Protein AF-B8MLM2-F1 (afdb_monomer_lite)

Radius of gyration: 21.97 Å; chains: 1; bounding box: 58×54×51 Å

Foldseek 3Di:
DDDDDDPCPDPVSVVVVVVVVVLVVLLVVLCVVLVVVVVVLVVVLVPCVDDDPVVNVVVVVVSVVSVVVSVLVSVCSSVCVCVVQCVLLVVQFPDWDQDPVGIDTHGPDPVSVVVNVVSVVVVVVVVPVD

Structure (mmCIF, N/CA/C/O backbone):
data_AF-B8MLM2-F1
#
_entry.id   AF-B8MLM2-F1
#
loop_
_atom_site.group_PDB
_atom_site.id
_atom_site.type_symbol
_atom_site.label_atom_id
_atom_site.label_alt_id
_atom_site.label_comp_id
_atom_site.label_asym_id
_atom_site.label_entity_id
_atom_site.label_seq_id
_atom_site.pdbx_PDB_ins_code
_atom_site.Cartn_x
_atom_site.Cartn_y
_atom_site.Cartn_z
_atom_site.occupancy
_atom_site.B_iso_or_equiv
_atom_site.auth_seq_id
_atom_site.auth_comp_id
_atom_site.auth_asym_id
_atom_site.auth_atom_id
_atom_site.pdbx_PDB_model_num
ATOM 1 N N . MET A 1 1 ? -35.296 38.082 21.922 1.00 34.06 1 MET A N 1
ATOM 2 C CA . MET A 1 1 ? -35.768 37.046 20.980 1.00 34.06 1 MET A CA 1
ATOM 3 C C . MET A 1 1 ? -34.654 36.032 20.750 1.00 34.06 1 MET A C 1
ATOM 5 O O . MET A 1 1 ? -33.506 36.438 20.674 1.00 34.06 1 MET A O 1
ATOM 9 N N . ALA A 1 2 ? -35.035 34.752 20.682 1.00 41.78 2 ALA A N 1
ATOM 10 C CA . ALA A 1 2 ? -34.289 33.574 20.215 1.00 41.78 2 ALA A CA 1
ATOM 11 C C . ALA A 1 2 ? -32.958 33.195 20.910 1.00 41.78 2 ALA A C 1
ATOM 13 O O . ALA A 1 2 ? -31.864 33.589 20.518 1.00 41.78 2 A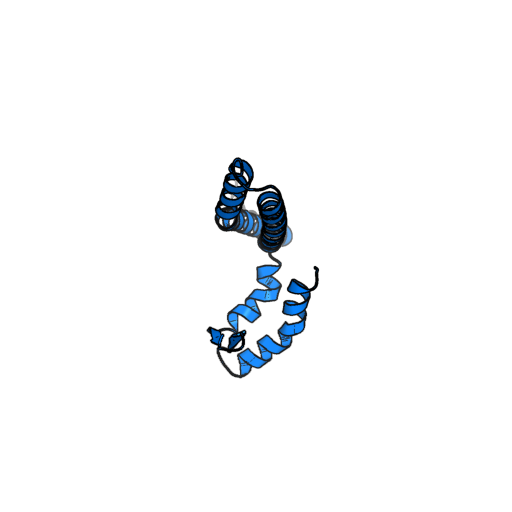LA A O 1
ATOM 14 N N . ARG A 1 3 ? -33.083 32.296 21.894 1.00 43.41 3 ARG A N 1
ATOM 15 C CA . ARG A 1 3 ? -32.031 31.415 22.422 1.00 43.41 3 ARG A CA 1
ATOM 16 C C . ARG A 1 3 ? -31.630 30.420 21.321 1.00 43.41 3 ARG A C 1
ATOM 18 O O . ARG A 1 3 ? -32.451 29.602 20.917 1.00 43.41 3 ARG A O 1
ATOM 25 N N . LYS A 1 4 ? -30.389 30.494 20.831 1.00 45.66 4 LYS A N 1
ATOM 26 C CA . LYS A 1 4 ? -29.806 29.520 19.893 1.00 45.66 4 LYS A CA 1
ATOM 27 C C . LYS A 1 4 ? -29.559 28.216 20.666 1.00 45.66 4 LYS A C 1
ATOM 29 O O . LYS A 1 4 ? -28.737 28.195 21.578 1.00 45.66 4 LYS A O 1
ATOM 34 N N . GLY A 1 5 ? -30.356 27.183 20.395 1.00 45.66 5 GLY A N 1
ATOM 35 C CA . GLY A 1 5 ? -30.231 25.875 21.044 1.00 45.66 5 GLY A CA 1
ATOM 36 C C . GLY A 1 5 ? -28.925 25.164 20.657 1.00 45.66 5 GLY A C 1
ATOM 37 O O . GLY A 1 5 ? -28.400 25.430 19.573 1.00 45.66 5 GLY A O 1
ATOM 38 N N . PRO A 1 6 ? -28.385 24.284 21.519 1.00 53.03 6 PRO A N 1
ATOM 39 C CA . PRO A 1 6 ? -27.238 23.455 21.173 1.00 53.03 6 PRO A CA 1
ATOM 40 C C . PRO A 1 6 ? -27.684 22.468 20.091 1.00 53.03 6 PRO A C 1
ATOM 42 O O . PRO A 1 6 ? -28.611 21.692 20.308 1.00 53.03 6 PRO A O 1
ATOM 45 N N . GLY A 1 7 ? -27.075 22.551 18.909 1.00 57.28 7 GLY A N 1
ATOM 46 C CA . GLY A 1 7 ? -27.315 21.615 17.817 1.00 57.28 7 GLY A CA 1
ATOM 47 C C . GLY A 1 7 ? -26.914 20.213 18.255 1.00 57.28 7 GLY A C 1
ATOM 48 O O . GLY A 1 7 ? -25.734 19.884 18.300 1.00 57.28 7 GLY A O 1
ATOM 49 N N . THR A 1 8 ? -27.901 19.415 18.641 1.00 59.72 8 THR A N 1
ATOM 50 C CA . THR A 1 8 ? -27.775 17.979 18.859 1.00 59.72 8 THR A CA 1
ATOM 51 C C . THR A 1 8 ? -27.711 17.302 17.499 1.00 59.72 8 THR A C 1
ATOM 53 O O . THR A 1 8 ? -28.729 16.825 16.996 1.00 59.72 8 THR A O 1
ATOM 56 N N . ASP A 1 9 ? -26.524 17.276 16.895 1.00 67.12 9 ASP A N 1
ATOM 57 C CA . ASP A 1 9 ? -26.237 16.278 15.871 1.00 67.12 9 ASP A CA 1
ATOM 58 C C . ASP A 1 9 ? -26.456 14.910 16.535 1.00 67.12 9 ASP A C 1
ATOM 60 O O . ASP A 1 9 ? -25.842 14.592 17.557 1.00 67.12 9 ASP A O 1
ATOM 64 N N . GLY A 1 10 ? -27.413 14.128 16.028 1.00 82.00 10 GLY A N 1
ATOM 65 C CA . GLY A 1 10 ? -27.757 12.837 16.626 1.00 82.00 10 GLY A CA 1
ATOM 66 C C . GLY A 1 10 ? -26.536 11.903 16.701 1.00 82.00 10 GLY A C 1
ATOM 67 O O . GLY A 1 10 ? -25.576 12.095 15.948 1.00 82.00 10 GLY A O 1
ATOM 68 N N . PRO A 1 11 ? -26.556 10.853 17.548 1.00 87.12 11 PRO A N 1
ATOM 69 C CA . PRO A 1 11 ? -25.414 9.945 17.725 1.00 87.12 11 PRO A CA 1
ATOM 70 C C . PRO A 1 11 ? -24.845 9.400 16.405 1.00 87.12 11 PRO A C 1
ATOM 72 O O . PRO A 1 11 ? -23.634 9.300 16.238 1.00 87.12 11 PRO A O 1
ATOM 75 N N . LEU A 1 12 ? -25.717 9.131 15.427 1.00 88.94 12 LEU A N 1
ATOM 76 C CA . LEU A 1 12 ? -25.334 8.688 14.085 1.00 88.94 12 LEU A CA 1
ATOM 77 C C . LEU A 1 12 ? -24.599 9.769 13.280 1.00 88.94 12 LEU A C 1
ATOM 79 O O . LEU A 1 12 ? -23.601 9.477 12.631 1.00 88.94 12 LEU A O 1
ATOM 83 N N . GLN A 1 13 ? -25.067 11.017 13.324 1.00 90.19 13 GLN A N 1
ATOM 84 C CA . GLN A 1 13 ? -24.449 12.126 12.595 1.00 90.19 13 GLN A CA 1
ATOM 85 C C . GLN A 1 13 ? -23.075 12.472 13.179 1.00 90.19 13 GLN A C 1
ATOM 87 O O . GLN A 1 13 ? -22.126 12.698 12.430 1.00 90.19 13 GLN A O 1
ATOM 92 N N . THR A 1 14 ? -22.949 12.420 14.508 1.00 91.19 14 THR A N 1
ATOM 93 C CA . THR A 1 14 ? -21.662 12.574 15.200 1.00 91.19 14 THR A CA 1
ATOM 94 C C . THR A 1 14 ? -20.688 11.460 14.805 1.00 91.19 14 THR A C 1
ATOM 96 O O . THR A 1 14 ? -19.560 11.752 14.410 1.00 91.19 14 THR A O 1
ATOM 99 N N . ALA A 1 15 ? -21.130 10.197 14.812 1.00 89.19 15 ALA A N 1
ATOM 100 C CA . ALA A 1 15 ? -20.297 9.061 14.408 1.00 89.19 15 ALA A CA 1
ATOM 101 C C . ALA A 1 15 ? -19.850 9.144 12.933 1.00 89.19 15 ALA A C 1
ATOM 103 O O . ALA A 1 15 ? -18.708 8.819 12.603 1.00 89.19 15 ALA A O 1
ATOM 104 N N . LEU A 1 16 ? -20.721 9.618 12.035 1.00 90.31 16 LEU A N 1
ATOM 105 C CA . LEU A 1 16 ? -20.376 9.842 10.627 1.00 90.31 16 LEU A CA 1
ATOM 106 C C . LEU A 1 16 ? -19.314 10.938 10.459 1.00 90.31 16 LEU A C 1
ATOM 108 O O . LEU A 1 16 ? -18.355 10.753 9.701 1.00 90.31 16 LEU A O 1
ATOM 112 N N . LEU A 1 17 ? -19.457 12.058 11.173 1.00 93.69 17 LEU A N 1
ATOM 113 C CA . LEU A 1 17 ? -18.478 13.150 11.167 1.00 93.69 17 LEU A CA 1
ATOM 114 C C . LEU A 1 17 ? -17.121 12.687 11.712 1.00 93.69 17 LEU A C 1
ATOM 116 O O . LEU A 1 17 ? -16.085 12.957 11.100 1.00 93.69 17 LEU A O 1
ATOM 120 N N . GLU A 1 18 ? -17.119 11.943 12.817 1.00 92.38 18 GLU A N 1
ATOM 121 C CA . GLU A 1 18 ? -15.905 11.391 13.424 1.00 92.38 18 GLU A CA 1
ATOM 122 C C . GLU A 1 18 ? -15.205 10.387 12.496 1.00 92.38 18 GLU A C 1
ATOM 124 O O . GLU A 1 18 ? -13.990 10.473 12.280 1.00 92.38 18 GLU A O 1
ATOM 129 N N . SER A 1 19 ? -15.968 9.474 11.889 1.00 89.62 19 SER A N 1
ATOM 130 C CA . SER A 1 19 ? -15.448 8.503 10.921 1.00 89.62 19 SER A CA 1
ATOM 131 C C . SER A 1 19 ? -14.805 9.207 9.721 1.00 89.62 19 SER A C 1
ATOM 133 O O . SER A 1 19 ? -13.673 8.895 9.336 1.00 89.62 19 SER A O 1
ATOM 135 N N . THR A 1 20 ? -15.472 10.236 9.191 1.00 93.44 20 THR A N 1
ATOM 136 C CA . THR A 1 20 ? -14.971 11.043 8.067 1.00 93.44 20 THR A CA 1
ATOM 137 C C . THR A 1 20 ? -13.695 11.802 8.434 1.00 93.44 20 THR A C 1
ATOM 139 O O . THR A 1 20 ? -12.721 11.801 7.674 1.00 93.44 20 THR A O 1
ATOM 142 N N . SER A 1 21 ? -13.660 12.415 9.619 1.00 92.50 21 SER A N 1
ATOM 143 C CA . SER A 1 21 ? -12.479 13.116 10.138 1.00 92.50 21 SER A CA 1
ATOM 144 C C . SER A 1 21 ? -11.283 12.166 10.292 1.00 92.50 21 SER A C 1
ATOM 146 O O . SER A 1 21 ? -10.167 12.450 9.836 1.00 92.50 21 SER A O 1
ATOM 148 N N . THR A 1 22 ? -11.530 10.980 10.848 1.00 89.75 22 THR A N 1
ATOM 149 C CA . THR A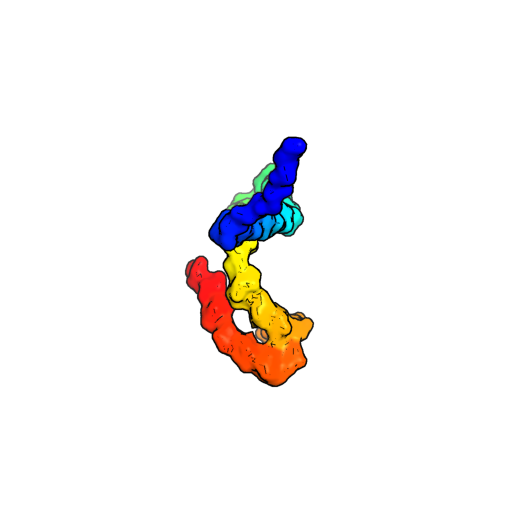 1 22 ? -10.519 9.932 11.028 1.00 89.75 22 THR A CA 1
ATOM 150 C C . THR A 1 22 ? -9.994 9.418 9.686 1.00 89.75 22 THR A C 1
ATOM 152 O O . THR A 1 22 ? -8.781 9.273 9.509 1.00 89.75 22 THR A O 1
ATOM 155 N N . ALA A 1 23 ? -10.878 9.189 8.711 1.00 89.81 23 ALA A N 1
ATOM 156 C CA . ALA A 1 23 ? -10.504 8.771 7.359 1.00 89.81 23 ALA A CA 1
ATOM 157 C C . ALA A 1 23 ? -9.672 9.836 6.626 1.00 89.81 23 ALA A C 1
ATOM 159 O O . ALA A 1 23 ? -8.644 9.517 6.023 1.00 89.81 23 ALA A O 1
ATOM 160 N N . THR A 1 24 ? -10.047 11.111 6.745 1.00 93.44 24 THR A N 1
ATOM 161 C CA . THR A 1 24 ? -9.299 12.237 6.159 1.00 93.44 24 THR A CA 1
ATOM 162 C C . THR A 1 24 ? -7.908 12.357 6.782 1.00 93.44 24 THR A C 1
ATOM 164 O O . THR A 1 24 ? -6.909 12.509 6.075 1.00 93.44 24 THR A O 1
ATOM 167 N N . THR A 1 25 ? -7.813 12.196 8.105 1.00 93.12 25 THR A N 1
ATOM 168 C CA . THR A 1 25 ? -6.531 12.190 8.823 1.00 93.12 25 THR A CA 1
ATOM 169 C C . THR A 1 25 ? -5.628 11.051 8.352 1.00 93.12 25 THR A C 1
ATOM 171 O O . THR A 1 25 ? -4.443 11.275 8.087 1.00 93.12 25 THR A O 1
ATOM 174 N N . ARG A 1 26 ? -6.171 9.833 8.211 1.00 91.56 26 ARG A N 1
ATOM 175 C CA . ARG A 1 26 ? -5.422 8.682 7.680 1.00 91.56 26 ARG A CA 1
ATOM 176 C C . ARG A 1 26 ? -5.000 8.911 6.229 1.00 91.56 26 ARG A C 1
ATOM 178 O O . ARG A 1 26 ? -3.860 8.621 5.894 1.00 91.56 26 ARG A O 1
ATOM 185 N N . THR A 1 27 ? -5.839 9.521 5.399 1.00 93.94 27 THR A N 1
ATOM 186 C CA . THR A 1 27 ? -5.482 9.869 4.013 1.00 93.94 27 THR A CA 1
ATOM 187 C C . THR A 1 27 ? -4.305 10.847 3.964 1.00 93.94 27 THR A C 1
ATOM 189 O O . THR A 1 27 ? -3.313 10.582 3.287 1.00 93.94 27 THR A O 1
ATOM 192 N N . SER A 1 28 ? -4.347 11.926 4.753 1.00 94.31 28 SER A N 1
ATOM 193 C CA . SER A 1 28 ? -3.263 12.919 4.806 1.00 94.31 28 SER A CA 1
ATOM 194 C C . SER A 1 28 ? -1.948 12.332 5.332 1.00 94.31 28 SER A C 1
ATOM 196 O O . SER A 1 28 ? -0.879 12.580 4.771 1.00 94.31 28 SER A O 1
ATOM 198 N N . LYS A 1 29 ? -2.002 11.527 6.401 1.00 93.50 29 LYS A N 1
ATOM 199 C CA . LYS A 1 29 ? -0.809 10.856 6.942 1.00 93.50 29 LYS A CA 1
ATOM 200 C C . LYS A 1 29 ? -0.259 9.810 5.976 1.00 93.50 29 LYS A C 1
ATOM 202 O O . LYS A 1 29 ? 0.949 9.766 5.774 1.00 93.50 29 LYS A O 1
ATOM 207 N N . GLY A 1 30 ? -1.138 9.019 5.361 1.00 91.88 30 GLY A N 1
ATOM 208 C CA . GLY A 1 30 ? -0.774 8.034 4.349 1.00 91.88 30 GLY A CA 1
ATOM 209 C C . GLY A 1 30 ? -0.036 8.712 3.203 1.00 91.88 30 GLY A C 1
ATOM 210 O O . GLY A 1 30 ? 1.088 8.341 2.895 1.00 91.88 30 GLY A O 1
ATOM 211 N N . GLN A 1 31 ? -0.584 9.798 2.661 1.00 94.44 31 GLN A N 1
ATOM 212 C CA . GLN A 1 31 ? 0.086 10.558 1.609 1.00 94.44 31 GLN A CA 1
ATOM 213 C C . GLN A 1 31 ? 1.502 10.992 2.022 1.00 94.44 31 GLN A C 1
ATOM 215 O O . GLN A 1 31 ? 2.450 10.755 1.284 1.00 94.44 31 GLN A O 1
ATOM 220 N N . LYS A 1 32 ? 1.690 11.540 3.229 1.00 94.94 32 LYS A N 1
ATOM 221 C CA . LYS A 1 32 ? 3.028 11.937 3.713 1.00 94.94 32 LYS A CA 1
ATOM 222 C C . LYS A 1 32 ? 4.035 10.781 3.756 1.00 94.94 32 LYS A C 1
ATOM 224 O O . LYS A 1 32 ? 5.213 11.013 3.508 1.00 94.94 32 LYS A O 1
ATOM 229 N N . ILE A 1 33 ? 3.584 9.571 4.080 1.00 93.38 33 ILE A N 1
ATOM 230 C CA . ILE A 1 33 ? 4.437 8.377 4.175 1.00 93.38 33 ILE A CA 1
ATOM 231 C C . ILE A 1 33 ? 4.753 7.817 2.782 1.00 93.38 33 ILE A C 1
ATOM 233 O O . ILE A 1 33 ? 5.900 7.475 2.505 1.00 93.38 33 ILE A O 1
ATOM 237 N N . PHE A 1 34 ? 3.750 7.732 1.904 1.00 94.44 34 PHE A N 1
ATOM 238 C CA . PHE A 1 34 ? 3.862 7.023 0.626 1.00 94.44 34 PHE A CA 1
ATOM 239 C C . PHE A 1 34 ? 4.264 7.925 -0.553 1.00 94.44 34 PHE A C 1
ATOM 241 O O . PHE A 1 34 ? 4.841 7.430 -1.519 1.00 94.44 34 PHE A O 1
ATOM 248 N N . SER A 1 35 ? 4.053 9.245 -0.487 1.00 94.94 35 SER A N 1
ATOM 249 C CA . SER A 1 35 ? 4.454 10.168 -1.563 1.00 94.94 35 SER A CA 1
ATOM 250 C C . SER A 1 35 ? 5.952 10.128 -1.902 1.00 94.94 35 SER A C 1
ATOM 252 O O . SER A 1 35 ? 6.264 10.127 -3.091 1.00 94.94 35 SER A O 1
ATOM 254 N N . PRO A 1 36 ? 6.896 10.055 -0.940 1.00 94.88 36 PRO A N 1
ATOM 255 C CA . PRO A 1 36 ? 8.316 9.909 -1.267 1.00 94.88 36 PRO A CA 1
ATOM 256 C C . PRO A 1 36 ? 8.639 8.609 -2.015 1.00 94.88 36 PRO A C 1
ATOM 258 O O . PRO A 1 36 ? 9.514 8.609 -2.875 1.00 94.88 36 PRO A O 1
ATOM 261 N N . ILE A 1 37 ? 7.924 7.520 -1.712 1.00 92.50 37 ILE A N 1
ATOM 262 C CA . ILE A 1 37 ? 8.094 6.220 -2.377 1.00 92.50 37 ILE A CA 1
ATOM 263 C C . ILE A 1 37 ? 7.618 6.318 -3.827 1.00 92.50 37 ILE A C 1
ATOM 265 O O . ILE A 1 37 ? 8.352 5.934 -4.734 1.00 92.50 37 ILE A O 1
ATOM 269 N N . ALA A 1 38 ? 6.434 6.896 -4.051 1.00 92.75 38 ALA A N 1
ATOM 270 C CA . ALA A 1 38 ? 5.913 7.134 -5.396 1.00 92.75 38 ALA A CA 1
ATOM 271 C C . ALA A 1 38 ? 6.872 8.012 -6.219 1.00 92.75 38 ALA A C 1
ATOM 273 O O . ALA A 1 38 ? 7.303 7.616 -7.297 1.00 92.75 38 ALA A O 1
ATOM 274 N N . ALA A 1 39 ? 7.317 9.141 -5.657 1.00 93.50 39 ALA A N 1
ATOM 275 C CA . ALA A 1 39 ? 8.254 10.040 -6.329 1.00 93.50 39 ALA A CA 1
ATOM 276 C C . ALA A 1 39 ? 9.602 9.369 -6.653 1.00 93.50 39 ALA A C 1
ATOM 278 O O . ALA A 1 39 ? 10.209 9.650 -7.689 1.00 93.50 39 ALA A O 1
ATOM 279 N N . PHE A 1 40 ? 10.086 8.484 -5.775 1.00 91.25 40 PHE A N 1
ATOM 280 C CA . PHE A 1 40 ? 11.282 7.686 -6.028 1.00 91.25 40 PHE A CA 1
ATOM 281 C C . PHE A 1 40 ? 11.076 6.737 -7.216 1.00 91.25 40 PHE A C 1
ATOM 283 O O . PHE A 1 40 ? 11.898 6.726 -8.134 1.00 91.25 40 PHE A O 1
ATOM 290 N N . LEU A 1 41 ? 9.974 5.986 -7.232 1.00 90.00 41 LEU A N 1
ATOM 291 C CA . LEU A 1 41 ? 9.648 5.060 -8.317 1.00 90.00 41 LEU A CA 1
ATOM 292 C C . LEU A 1 41 ? 9.500 5.788 -9.661 1.00 90.00 41 LEU A C 1
ATOM 294 O O . LEU A 1 41 ? 10.140 5.385 -10.632 1.00 90.00 41 LEU A O 1
ATOM 298 N N . ASP A 1 42 ? 8.768 6.904 -9.699 1.00 90.06 42 ASP A N 1
ATOM 299 C CA . ASP A 1 42 ? 8.571 7.721 -10.906 1.00 90.06 42 ASP A CA 1
ATOM 300 C C . ASP A 1 42 ? 9.903 8.220 -11.483 1.00 90.06 42 ASP A C 1
ATOM 302 O O . ASP A 1 42 ? 10.168 8.150 -12.691 1.00 90.06 42 ASP A O 1
ATOM 306 N N . LYS A 1 43 ? 10.787 8.699 -10.600 1.00 89.06 43 LYS A N 1
ATOM 307 C CA . LYS A 1 43 ? 12.119 9.172 -10.980 1.00 89.06 43 LYS A CA 1
ATOM 308 C C . LYS A 1 43 ? 12.971 8.044 -11.554 1.00 89.06 43 LYS A C 1
ATOM 310 O O . LYS A 1 43 ? 13.635 8.240 -12.566 1.00 89.06 43 LYS A O 1
ATOM 315 N N . HIS A 1 44 ? 12.992 6.880 -10.913 1.00 81.44 44 HIS A N 1
ATOM 316 C CA . HIS A 1 44 ? 13.873 5.794 -11.337 1.00 81.44 44 HIS A CA 1
ATOM 317 C C . HIS A 1 44 ? 13.361 5.068 -12.578 1.00 81.44 44 HIS A C 1
ATOM 319 O O . HIS A 1 44 ? 14.178 4.719 -13.425 1.00 81.44 44 HIS A O 1
ATOM 325 N N . CYS A 1 45 ? 12.046 4.930 -12.755 1.00 76.06 45 CYS A N 1
ATOM 326 C CA . CYS A 1 45 ? 11.473 4.343 -13.968 1.00 76.06 45 CYS A CA 1
ATOM 327 C C . CYS A 1 45 ? 11.719 5.214 -15.211 1.00 76.06 45 CYS A C 1
ATOM 329 O O . CYS A 1 45 ? 11.922 4.688 -16.303 1.00 76.06 45 CYS A O 1
ATOM 331 N N . SER A 1 46 ? 11.766 6.540 -15.051 1.00 77.88 46 SER A N 1
ATOM 332 C CA . SER A 1 46 ? 11.983 7.487 -16.156 1.00 77.88 46 SER A CA 1
ATOM 333 C C . SER A 1 46 ? 13.454 7.693 -16.560 1.00 77.88 46 SER A C 1
ATOM 335 O O . SER A 1 46 ? 13.715 8.266 -17.616 1.00 77.88 46 SER A O 1
ATOM 337 N N . GLN A 1 47 ? 14.426 7.225 -15.765 1.00 75.12 47 GLN A N 1
ATOM 338 C CA . GLN A 1 47 ? 15.862 7.517 -15.945 1.00 75.12 47 GLN A CA 1
ATOM 339 C C . GLN A 1 47 ? 16.698 6.361 -16.529 1.00 75.12 47 GLN A C 1
ATOM 341 O O . GLN A 1 47 ? 17.922 6.455 -16.602 1.00 75.12 47 GLN A O 1
ATOM 346 N N . THR A 1 48 ? 16.082 5.257 -16.951 1.00 69.06 48 THR A N 1
ATOM 347 C CA . THR A 1 48 ? 16.775 3.987 -17.251 1.00 69.06 48 THR A CA 1
ATOM 348 C C . THR A 1 48 ? 17.456 3.899 -18.629 1.00 69.06 48 THR A C 1
ATOM 350 O O . THR A 1 48 ? 17.688 2.810 -19.153 1.00 69.06 48 THR A O 1
ATOM 353 N N . THR A 1 49 ? 17.843 5.027 -19.224 1.00 69.06 49 THR A N 1
ATOM 354 C CA . THR A 1 49 ? 18.243 5.134 -20.640 1.00 69.06 49 THR A CA 1
ATOM 355 C C . THR A 1 49 ? 19.590 4.483 -21.010 1.00 69.06 49 THR A C 1
ATOM 357 O O . THR A 1 49 ? 19.950 4.488 -22.183 1.00 69.06 49 THR A O 1
ATOM 360 N N . SER A 1 50 ? 20.351 3.912 -20.065 1.00 79.56 50 SER A N 1
ATOM 361 C CA . SER A 1 50 ? 21.678 3.310 -20.332 1.00 79.56 50 SER A CA 1
ATOM 362 C C . SER A 1 50 ? 21.872 1.868 -19.840 1.00 79.56 50 SER A C 1
ATOM 364 O O . SER A 1 50 ? 22.985 1.341 -19.902 1.00 79.56 50 SER A O 1
ATOM 366 N N . LEU A 1 51 ? 20.820 1.205 -19.355 1.00 83.00 51 LEU A N 1
ATOM 367 C CA . LEU A 1 51 ? 20.918 -0.162 -18.834 1.00 83.00 51 LEU A CA 1
ATOM 368 C C . LEU A 1 51 ? 20.856 -1.207 -19.953 1.00 83.00 51 LEU A C 1
ATOM 370 O O . LEU A 1 51 ? 20.103 -1.077 -20.917 1.00 83.00 51 LEU A O 1
ATOM 374 N N . ALA A 1 52 ? 21.610 -2.298 -19.792 1.00 90.44 52 ALA A N 1
ATOM 375 C CA . ALA A 1 52 ? 21.466 -3.463 -20.658 1.00 90.44 52 ALA A CA 1
ATOM 376 C C . ALA A 1 52 ? 20.019 -4.007 -20.586 1.00 90.44 52 ALA A C 1
ATOM 378 O O . ALA A 1 52 ? 19.430 -4.006 -19.501 1.00 90.44 52 ALA A O 1
ATOM 379 N N . PRO A 1 53 ? 19.447 -4.544 -21.683 1.00 89.31 53 PRO A N 1
ATOM 380 C CA . PRO A 1 53 ? 18.023 -4.898 -21.745 1.00 89.31 53 PRO A CA 1
ATOM 381 C C . PRO A 1 53 ? 17.535 -5.847 -20.640 1.00 89.31 53 PRO A C 1
ATOM 383 O O . PRO A 1 53 ? 16.421 -5.714 -20.144 1.00 89.31 53 PRO A O 1
ATOM 386 N N . HIS A 1 54 ? 18.371 -6.800 -20.222 1.00 89.94 54 HIS A N 1
ATOM 387 C CA . HIS A 1 54 ? 18.025 -7.745 -19.159 1.00 89.94 54 HIS A CA 1
ATOM 388 C C . HIS A 1 54 ? 17.979 -7.084 -17.771 1.00 89.94 54 HIS A C 1
ATOM 390 O O . HIS A 1 54 ? 17.132 -7.451 -16.959 1.00 89.94 54 HIS A O 1
ATOM 396 N N . LEU A 1 55 ? 18.845 -6.095 -17.513 1.00 88.94 55 LEU A N 1
ATOM 397 C CA . LEU A 1 55 ? 18.841 -5.314 -16.272 1.00 88.94 55 LEU A CA 1
ATOM 398 C C . LEU A 1 55 ? 17.652 -4.363 -16.234 1.00 88.94 55 LEU A C 1
ATOM 400 O O . LEU A 1 55 ? 16.999 -4.260 -15.204 1.00 88.94 55 LEU A O 1
ATOM 404 N N . LEU A 1 56 ? 17.345 -3.725 -17.367 1.00 88.44 56 LEU A N 1
ATOM 405 C CA . LEU A 1 56 ? 16.148 -2.905 -17.508 1.00 88.44 56 LEU A CA 1
ATOM 406 C C . LEU A 1 56 ? 14.898 -3.728 -17.183 1.00 88.44 56 LEU A C 1
ATOM 408 O O . LEU A 1 56 ? 14.111 -3.325 -16.339 1.00 88.44 56 LEU A O 1
ATOM 412 N N . ARG A 1 57 ? 14.767 -4.924 -17.773 1.00 87.75 57 ARG A N 1
ATOM 413 C CA . ARG A 1 57 ? 13.633 -5.821 -17.513 1.00 87.75 57 ARG A CA 1
ATOM 414 C C . ARG A 1 57 ? 13.515 -6.210 -16.037 1.00 87.75 57 ARG A C 1
ATOM 416 O O . ARG A 1 57 ? 12.413 -6.210 -15.502 1.00 87.75 57 ARG A O 1
ATOM 423 N N . ALA A 1 58 ? 14.627 -6.564 -15.394 1.00 90.31 58 ALA A N 1
ATOM 424 C CA . ALA A 1 58 ? 14.629 -6.935 -13.979 1.00 90.31 58 ALA A CA 1
ATOM 425 C C . ALA A 1 58 ? 14.276 -5.747 -13.071 1.00 90.31 58 ALA A C 1
ATOM 427 O O . ALA A 1 58 ? 13.516 -5.908 -12.122 1.00 90.31 58 ALA A O 1
ATOM 428 N N . LEU A 1 59 ? 14.795 -4.556 -13.384 1.00 88.12 59 LEU A N 1
ATOM 429 C CA . LEU A 1 59 ? 14.496 -3.333 -12.648 1.00 88.12 59 LEU A CA 1
ATOM 430 C C . LEU A 1 59 ? 13.029 -2.926 -12.809 1.00 88.12 59 LEU A C 1
ATOM 432 O O . LEU A 1 59 ? 12.401 -2.590 -11.816 1.00 88.12 59 LEU A O 1
ATOM 436 N N . THR A 1 60 ? 12.475 -3.005 -14.021 1.00 87.69 60 THR A N 1
ATOM 437 C CA . THR A 1 60 ? 11.050 -2.746 -14.265 1.00 87.69 60 THR A CA 1
ATOM 438 C C . THR A 1 60 ? 10.175 -3.703 -13.462 1.00 87.69 60 THR A C 1
ATOM 440 O O . THR A 1 60 ? 9.315 -3.234 -12.731 1.00 87.69 60 THR A O 1
ATOM 443 N N . ALA A 1 61 ? 10.450 -5.012 -13.504 1.00 90.75 61 ALA A N 1
ATOM 444 C CA . ALA A 1 61 ? 9.690 -5.988 -12.720 1.00 90.75 61 ALA A CA 1
ATOM 445 C C . ALA A 1 61 ? 9.752 -5.691 -11.210 1.00 90.75 61 ALA A C 1
ATOM 447 O O . ALA A 1 61 ? 8.730 -5.684 -10.535 1.00 90.75 61 ALA A O 1
ATOM 448 N N . LEU A 1 62 ? 10.940 -5.361 -10.692 1.00 91.38 62 LEU A N 1
ATOM 449 C CA . LEU A 1 62 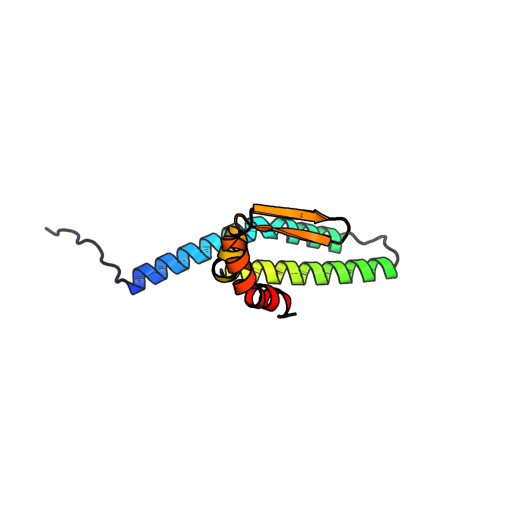? 11.104 -4.966 -9.293 1.00 91.38 62 LEU A CA 1
ATOM 450 C C . LEU A 1 62 ? 10.337 -3.678 -8.953 1.00 91.38 62 LEU A C 1
ATOM 452 O O . LEU A 1 62 ? 9.766 -3.568 -7.869 1.00 91.38 62 LEU A O 1
ATOM 456 N N . SER A 1 63 ? 10.355 -2.684 -9.842 1.00 90.88 63 SER A N 1
ATOM 457 C CA . SER A 1 63 ? 9.619 -1.433 -9.659 1.00 90.88 63 SER A CA 1
ATOM 458 C C . SER A 1 63 ? 8.109 -1.654 -9.672 1.00 90.88 63 SER A C 1
ATOM 460 O O . SER A 1 63 ? 7.427 -1.057 -8.842 1.00 90.88 63 SER A O 1
ATOM 462 N N . ASP A 1 64 ? 7.607 -2.527 -10.546 1.00 90.94 64 ASP A N 1
ATOM 463 C CA . ASP A 1 64 ? 6.192 -2.896 -10.614 1.00 90.94 64 ASP A CA 1
ATOM 464 C C . ASP A 1 64 ? 5.750 -3.616 -9.331 1.00 90.94 64 ASP A C 1
ATOM 466 O O . ASP A 1 64 ? 4.749 -3.230 -8.720 1.00 90.94 64 ASP A O 1
ATOM 470 N N . ASP A 1 65 ? 6.540 -4.586 -8.857 1.00 92.44 65 ASP A N 1
ATOM 471 C CA . ASP A 1 65 ? 6.285 -5.289 -7.594 1.00 92.44 65 ASP A CA 1
ATOM 472 C C . ASP A 1 65 ? 6.284 -4.314 -6.406 1.00 92.44 65 ASP A C 1
ATOM 474 O O . ASP A 1 65 ? 5.381 -4.325 -5.564 1.00 92.44 65 ASP A O 1
ATOM 478 N N . LEU A 1 66 ? 7.272 -3.416 -6.346 1.00 91.69 66 LEU A N 1
ATOM 479 C CA . LEU A 1 66 ? 7.368 -2.425 -5.278 1.00 91.69 66 LEU A CA 1
ATOM 480 C C . LEU A 1 66 ? 6.214 -1.413 -5.329 1.00 91.69 66 LEU A C 1
ATOM 482 O O . LEU A 1 66 ? 5.701 -1.024 -4.277 1.00 91.69 66 LEU A O 1
ATOM 486 N N . ALA A 1 67 ? 5.778 -1.006 -6.523 1.00 92.06 67 ALA A N 1
ATOM 487 C CA . ALA A 1 67 ? 4.616 -0.141 -6.704 1.00 92.06 67 ALA A CA 1
ATOM 488 C C . ALA A 1 67 ? 3.330 -0.831 -6.226 1.00 92.06 67 ALA A C 1
ATOM 490 O O . ALA A 1 67 ? 2.544 -0.217 -5.498 1.00 92.06 67 ALA A O 1
ATOM 491 N N . ALA A 1 68 ? 3.141 -2.109 -6.567 1.00 91.81 68 ALA A N 1
ATOM 492 C CA . ALA A 1 68 ? 1.993 -2.899 -6.128 1.00 91.81 68 ALA A CA 1
ATOM 493 C C . ALA A 1 68 ? 1.939 -3.015 -4.596 1.00 91.81 68 ALA A C 1
ATOM 495 O O . ALA A 1 68 ? 0.909 -2.711 -3.985 1.00 91.81 68 ALA A O 1
ATOM 496 N N . VAL A 1 69 ? 3.068 -3.352 -3.965 1.00 89.81 69 VAL A N 1
ATOM 497 C CA . VAL A 1 69 ? 3.186 -3.426 -2.500 1.00 89.81 69 VAL A CA 1
ATOM 498 C C . VAL A 1 69 ? 2.920 -2.056 -1.865 1.00 89.81 69 VAL A C 1
ATOM 500 O O . VAL A 1 69 ? 2.116 -1.946 -0.936 1.00 89.81 69 VAL A O 1
ATOM 503 N N . ALA A 1 70 ? 3.530 -0.981 -2.372 1.00 90.81 70 ALA A N 1
ATOM 504 C CA . ALA A 1 70 ? 3.318 0.367 -1.842 1.00 90.81 70 ALA A CA 1
ATOM 505 C C . ALA A 1 70 ? 1.842 0.796 -1.930 1.00 90.81 70 ALA A C 1
ATOM 507 O O . ALA A 1 70 ? 1.296 1.324 -0.957 1.00 90.81 70 ALA A O 1
ATOM 508 N N . GLN A 1 71 ? 1.177 0.515 -3.053 1.00 91.00 71 GLN A N 1
ATOM 509 C CA . GLN A 1 71 ? -0.240 0.810 -3.253 1.00 91.00 71 GLN A CA 1
ATOM 510 C C . GLN A 1 71 ? -1.129 0.011 -2.292 1.00 91.00 71 GLN A C 1
ATOM 512 O O . GLN A 1 71 ? -2.049 0.568 -1.687 1.00 91.00 71 GLN A O 1
ATOM 517 N N . GLN A 1 72 ? -0.851 -1.280 -2.112 1.00 88.88 72 GLN A N 1
ATOM 518 C CA . GLN A 1 72 ? -1.587 -2.138 -1.184 1.00 88.88 72 GLN A CA 1
ATOM 519 C C . GLN A 1 72 ? -1.464 -1.635 0.257 1.00 88.88 72 GLN A C 1
ATOM 521 O O . GLN A 1 72 ? -2.471 -1.492 0.957 1.00 88.88 72 GLN A O 1
ATOM 526 N N . HIS A 1 73 ? -0.248 -1.307 0.695 1.00 88.19 73 HIS A N 1
ATOM 527 C CA . HIS A 1 73 ? -0.012 -0.784 2.038 1.00 88.19 73 HIS A CA 1
ATOM 528 C C . HIS A 1 73 ? -0.637 0.601 2.244 1.00 88.19 73 HIS A C 1
ATOM 530 O O . HIS A 1 73 ? -1.190 0.863 3.317 1.00 88.19 73 HIS A O 1
ATOM 536 N N . PHE A 1 74 ? -0.626 1.464 1.224 1.00 90.19 74 PHE A N 1
ATOM 537 C CA . PHE A 1 74 ? -1.346 2.734 1.259 1.00 90.19 74 PHE A CA 1
ATOM 538 C C . PHE A 1 74 ? -2.853 2.511 1.430 1.00 90.19 74 PHE A C 1
ATOM 540 O O . PHE A 1 74 ? -3.445 3.055 2.364 1.00 90.19 74 PHE A O 1
ATOM 547 N N . ASN A 1 75 ? -3.457 1.648 0.606 1.00 89.75 75 ASN A N 1
ATOM 548 C CA . ASN A 1 75 ? -4.878 1.298 0.675 1.00 89.75 75 ASN A CA 1
ATOM 549 C C . ASN A 1 75 ? -5.265 0.731 2.051 1.00 89.75 75 ASN A C 1
ATOM 551 O O . ASN A 1 75 ? -6.265 1.151 2.641 1.00 89.75 75 ASN A O 1
ATOM 555 N N . ALA A 1 76 ? -4.455 -0.174 2.606 1.00 85.31 76 ALA A N 1
ATOM 556 C CA . ALA A 1 76 ? -4.673 -0.735 3.938 1.00 85.31 76 ALA A CA 1
ATOM 557 C C . ALA A 1 76 ? -4.591 0.338 5.040 1.00 85.31 76 ALA A C 1
ATOM 559 O O . ALA A 1 76 ? -5.413 0.353 5.965 1.00 85.31 76 ALA A O 1
ATOM 560 N N . TYR A 1 77 ? -3.644 1.275 4.924 1.00 87.94 77 TYR A N 1
ATOM 561 C CA . TYR A 1 77 ? -3.479 2.394 5.853 1.00 87.94 77 TYR A CA 1
ATOM 562 C C . TYR A 1 77 ? -4.684 3.351 5.818 1.00 87.94 77 TYR A C 1
ATOM 564 O O . TYR A 1 77 ? -5.274 3.666 6.860 1.00 87.94 77 TYR A O 1
ATOM 572 N N . ILE A 1 78 ? -5.113 3.777 4.624 1.00 90.00 78 ILE A N 1
ATOM 573 C CA . ILE A 1 78 ? -6.268 4.678 4.454 1.00 90.00 78 ILE A CA 1
ATOM 574 C C . ILE A 1 78 ? -7.620 3.989 4.650 1.00 90.00 78 ILE A C 1
ATOM 576 O O . ILE A 1 78 ? -8.628 4.676 4.794 1.00 90.00 78 ILE A O 1
ATOM 580 N N . SER A 1 79 ? -7.663 2.660 4.713 1.00 85.56 79 SER A N 1
ATOM 581 C CA . SER A 1 79 ? -8.859 1.911 5.122 1.00 85.56 79 SER A CA 1
ATOM 582 C C . SER A 1 79 ? -8.923 1.719 6.639 1.00 85.56 79 SER A C 1
ATOM 584 O O . SER A 1 79 ? -9.975 1.401 7.179 1.00 85.56 79 SER A O 1
ATOM 586 N N . GLY A 1 80 ? -7.815 1.948 7.354 1.00 78.44 80 GLY A N 1
ATOM 587 C CA . GLY A 1 80 ? -7.746 1.776 8.806 1.00 78.44 80 GLY A CA 1
ATOM 588 C C . GLY A 1 80 ? -7.636 0.316 9.256 1.00 78.44 80 GLY A C 1
ATOM 589 O O . GLY A 1 80 ? -7.554 0.076 10.456 1.00 78.44 80 GLY A O 1
ATOM 590 N N . ILE A 1 81 ? -7.550 -0.635 8.317 1.00 69.12 81 ILE A N 1
ATOM 591 C CA . ILE A 1 81 ? -7.395 -2.081 8.569 1.00 69.12 81 ILE A CA 1
ATOM 592 C C . ILE A 1 81 ? -6.129 -2.348 9.397 1.00 69.12 81 ILE A C 1
ATOM 594 O O . ILE A 1 81 ? -6.139 -3.131 10.344 1.00 69.12 81 ILE A O 1
ATOM 598 N N . LEU A 1 82 ? -5.050 -1.615 9.097 1.00 60.59 82 LEU A N 1
ATOM 599 C CA . LEU A 1 82 ? -3.786 -1.686 9.837 1.00 60.59 82 LEU A CA 1
ATOM 600 C C . LEU A 1 82 ? -3.963 -1.354 11.332 1.00 60.59 82 LEU A C 1
ATOM 602 O O . LEU A 1 82 ? -3.261 -1.891 12.185 1.00 60.59 82 LEU A O 1
ATOM 606 N N . MET A 1 83 ? -4.905 -0.465 11.657 1.00 58.28 83 MET A N 1
ATOM 607 C CA . MET A 1 83 ? -5.039 0.132 12.984 1.00 58.28 83 MET A CA 1
ATOM 608 C C . MET A 1 83 ? -5.994 -0.644 13.901 1.00 58.28 83 MET A C 1
ATOM 610 O O . MET A 1 83 ? -5.874 -0.549 15.117 1.00 58.28 83 MET A O 1
ATOM 614 N N . THR A 1 84 ? -6.916 -1.430 13.347 1.00 59.28 84 THR A N 1
ATOM 615 C CA . THR A 1 84 ? -7.837 -2.267 14.133 1.00 59.28 84 THR A CA 1
ATOM 616 C C . THR A 1 84 ? -7.327 -3.692 14.319 1.00 59.28 84 THR A C 1
ATOM 618 O O . THR A 1 84 ? -7.550 -4.273 15.378 1.00 59.28 84 THR A O 1
ATOM 621 N N . SER A 1 85 ? -6.612 -4.248 13.336 1.00 62.19 85 SER A N 1
ATOM 622 C CA . SER A 1 85 ? -6.206 -5.661 13.359 1.00 62.19 85 SER A CA 1
ATOM 623 C C . SER A 1 85 ? -4.772 -5.908 13.841 1.00 62.19 85 SER A C 1
ATOM 625 O O . SER A 1 85 ? -4.525 -6.951 14.433 1.00 62.19 85 SER A O 1
ATOM 627 N N . ILE A 1 86 ? -3.832 -4.977 13.618 1.00 65.81 86 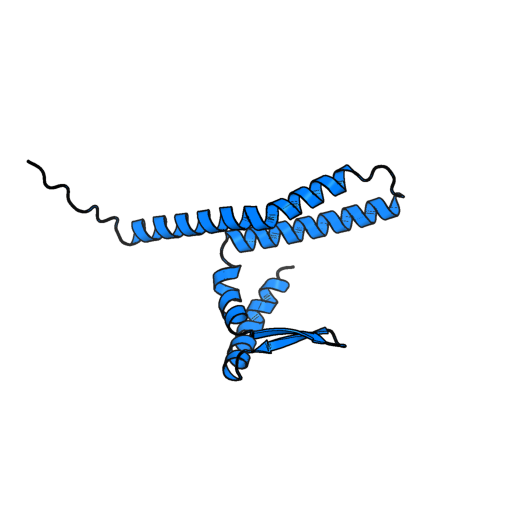ILE A N 1
ATOM 628 C CA . ILE A 1 86 ? -2.389 -5.195 13.887 1.00 65.81 86 ILE A CA 1
ATOM 629 C C . ILE A 1 86 ? -1.875 -4.332 15.052 1.00 65.81 86 ILE A C 1
ATOM 631 O O . ILE A 1 86 ? -0.878 -4.659 15.692 1.00 65.81 86 ILE A O 1
ATOM 635 N N . LEU A 1 87 ? -2.571 -3.242 15.380 1.00 67.50 87 LEU A N 1
ATOM 636 C CA . LEU A 1 87 ? -2.184 -2.342 16.467 1.00 67.50 87 LEU A CA 1
ATOM 637 C C . LEU A 1 87 ? -2.075 -3.026 17.844 1.00 67.50 87 LEU A C 1
ATOM 639 O O . LEU A 1 87 ? -1.137 -2.695 18.569 1.00 67.50 87 LEU A O 1
ATOM 643 N N . PRO A 1 88 ? -2.941 -3.993 18.215 1.00 70.56 88 PRO A N 1
ATOM 644 C CA . PRO A 1 88 ? -2.765 -4.703 19.477 1.00 70.56 88 PRO A CA 1
ATOM 645 C C . PRO A 1 88 ? -1.539 -5.637 19.469 1.00 70.56 88 PRO A C 1
ATOM 647 O O . PRO A 1 88 ? -0.856 -5.725 20.484 1.00 70.56 88 PRO A O 1
ATOM 650 N N . ALA A 1 89 ? -1.193 -6.258 18.333 1.00 71.81 89 ALA A N 1
ATOM 651 C CA . ALA A 1 89 ? 0.046 -7.032 18.182 1.00 71.81 89 ALA A CA 1
ATOM 652 C C . ALA A 1 89 ? 1.287 -6.141 18.288 1.00 71.81 89 ALA A C 1
ATOM 654 O O . ALA A 1 89 ? 2.244 -6.497 18.968 1.00 71.81 89 ALA A O 1
ATOM 655 N N . LEU A 1 90 ? 1.267 -4.960 17.663 1.00 73.31 90 LEU A N 1
ATOM 656 C CA . LEU A 1 90 ? 2.340 -3.968 17.794 1.00 73.31 90 LEU A CA 1
ATOM 657 C C . LEU A 1 90 ? 2.491 -3.489 19.241 1.00 73.31 90 LEU A C 1
ATOM 659 O O . LEU A 1 90 ? 3.611 -3.360 19.723 1.00 73.31 90 LEU A O 1
ATOM 663 N N . ALA A 1 91 ? 1.379 -3.271 19.944 1.00 80.44 91 ALA A N 1
ATOM 664 C CA . ALA A 1 91 ? 1.385 -2.869 21.348 1.00 80.44 91 ALA A CA 1
ATOM 665 C C . ALA A 1 91 ? 1.883 -3.971 22.298 1.00 80.44 91 ALA A C 1
ATOM 667 O O . ALA A 1 91 ? 2.246 -3.661 23.427 1.00 80.44 91 ALA A O 1
ATOM 668 N N . ALA A 1 92 ? 1.907 -5.234 21.858 1.00 83.75 92 ALA A N 1
ATOM 669 C CA . ALA A 1 92 ? 2.461 -6.363 22.603 1.00 83.75 92 ALA A CA 1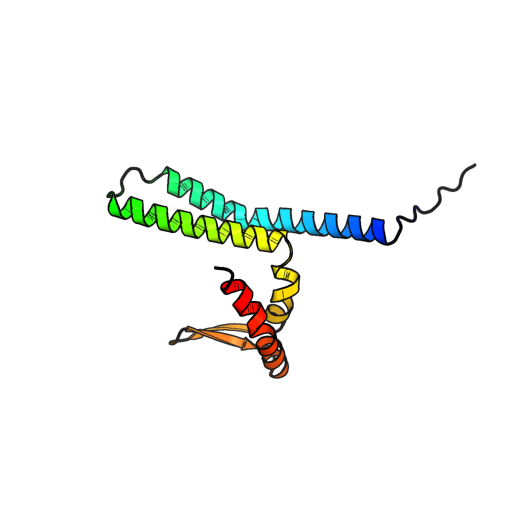
ATOM 670 C C . ALA A 1 92 ? 3.983 -6.531 22.402 1.00 83.75 92 ALA A C 1
ATOM 672 O O . ALA A 1 92 ? 4.632 -7.250 23.170 1.00 83.75 92 ALA A O 1
ATOM 673 N N . LEU A 1 93 ? 4.567 -5.861 21.402 1.00 86.69 93 LEU A N 1
ATOM 674 C CA . LEU A 1 93 ? 5.984 -5.960 21.055 1.00 86.69 93 LEU A CA 1
ATOM 675 C C . LEU A 1 93 ? 6.809 -4.843 21.695 1.00 86.69 93 LEU A C 1
ATOM 677 O O . LEU A 1 93 ? 6.486 -3.662 21.600 1.00 86.69 93 LEU A O 1
ATOM 681 N N . LYS A 1 94 ? 7.929 -5.232 22.307 1.00 86.12 94 LYS A N 1
ATOM 682 C CA . LYS A 1 94 ? 8.946 -4.305 22.808 1.00 86.12 94 LYS A CA 1
ATOM 683 C C . LYS A 1 94 ? 9.909 -3.916 21.694 1.00 86.12 94 LYS A C 1
ATOM 685 O O . LYS A 1 94 ? 10.208 -2.740 21.517 1.00 86.12 94 LYS A O 1
ATOM 690 N N . GLU A 1 95 ? 10.410 -4.910 20.968 1.00 85.69 95 GLU A N 1
ATOM 691 C CA . GLU A 1 95 ? 11.353 -4.718 19.869 1.00 85.69 95 GLU A CA 1
ATOM 692 C C . GLU A 1 95 ? 11.385 -5.930 18.931 1.00 85.69 95 GLU A C 1
ATOM 694 O O . GLU A 1 95 ? 10.935 -7.025 19.277 1.00 85.69 95 GLU A O 1
ATOM 699 N N . VAL A 1 96 ? 11.943 -5.722 17.739 1.00 86.12 96 VAL A N 1
ATOM 700 C CA . VAL A 1 96 ? 12.275 -6.778 16.779 1.00 86.12 96 VAL A CA 1
ATOM 701 C C . VAL A 1 96 ? 13.792 -6.849 16.678 1.00 86.12 96 VAL A C 1
ATOM 703 O O . VAL A 1 96 ? 14.438 -5.855 16.349 1.00 86.12 96 VAL A O 1
ATOM 706 N N . GLN A 1 97 ? 14.364 -8.015 16.957 1.00 88.81 97 GLN A N 1
ATOM 707 C CA . GLN A 1 97 ? 15.804 -8.240 16.923 1.00 88.81 97 GLN A CA 1
ATOM 708 C C . GLN A 1 97 ? 16.196 -9.038 15.682 1.00 88.81 97 GLN A C 1
ATOM 710 O O . GLN A 1 97 ? 15.592 -10.061 15.364 1.00 88.81 97 GLN A O 1
ATOM 715 N N . ALA A 1 98 ? 17.248 -8.604 14.993 1.00 90.00 98 ALA A N 1
ATOM 716 C CA . ALA A 1 98 ? 17.889 -9.428 13.979 1.00 90.00 98 ALA A CA 1
ATOM 717 C C . ALA A 1 98 ? 18.774 -10.480 14.664 1.00 90.00 98 ALA A C 1
ATOM 719 O O . ALA A 1 98 ? 19.603 -10.171 15.516 1.00 90.00 98 ALA A O 1
ATOM 720 N N . THR A 1 99 ? 18.607 -11.731 14.267 1.00 90.25 99 THR A N 1
ATOM 721 C CA . THR A 1 99 ? 19.365 -12.887 14.741 1.00 90.25 99 THR A CA 1
ATOM 722 C C . THR A 1 99 ? 20.062 -13.552 13.560 1.00 90.25 99 THR A C 1
ATOM 724 O O . THR A 1 99 ? 19.722 -13.321 12.399 1.00 90.25 99 THR A O 1
ATOM 727 N N . LYS A 1 100 ? 21.019 -14.440 13.841 1.00 89.56 100 LYS A N 1
ATOM 728 C CA . LYS A 1 100 ? 21.724 -15.206 12.801 1.00 89.56 100 LYS A CA 1
ATOM 729 C C . LYS A 1 100 ? 20.777 -16.017 11.897 1.00 89.56 100 LYS A C 1
ATOM 731 O O . LYS A 1 100 ? 21.147 -16.331 10.772 1.00 89.56 100 LYS A O 1
ATOM 736 N N . THR A 1 101 ? 19.581 -16.356 12.382 1.00 87.94 101 THR A N 1
ATOM 737 C CA . THR A 1 101 ? 18.593 -17.194 11.686 1.00 87.94 101 THR A CA 1
ATOM 738 C C . THR A 1 101 ? 17.387 -16.421 11.145 1.00 87.94 101 THR A C 1
ATOM 740 O O . THR A 1 101 ? 16.484 -17.043 10.597 1.00 87.94 101 THR A O 1
ATOM 743 N N . GLY A 1 102 ? 17.338 -15.093 11.290 1.00 89.88 102 GLY A N 1
ATOM 744 C CA . GLY A 1 102 ? 16.195 -14.271 10.868 1.00 89.88 102 GLY A CA 1
ATOM 745 C C . GLY A 1 102 ? 15.815 -13.229 11.916 1.00 89.88 102 GLY A C 1
ATOM 746 O O . GLY A 1 102 ? 16.676 -12.749 12.644 1.00 89.88 102 GLY A O 1
ATOM 747 N N . PHE A 1 103 ? 14.533 -12.886 12.028 1.00 84.00 103 PHE A N 1
ATOM 748 C CA . PHE A 1 103 ? 14.048 -11.924 13.024 1.00 84.00 103 PHE A CA 1
ATOM 749 C C . PHE A 1 103 ? 13.426 -12.631 14.232 1.00 84.00 103 PHE A C 1
ATOM 751 O O . PHE A 1 103 ? 12.627 -13.551 14.073 1.00 84.00 103 PHE A O 1
ATOM 758 N N . ALA A 1 104 ? 13.777 -12.179 15.434 1.00 86.69 104 ALA A N 1
ATOM 759 C CA . ALA A 1 104 ? 13.127 -12.549 16.683 1.00 86.69 104 ALA A CA 1
ATOM 760 C C . ALA A 1 104 ? 12.240 -11.395 17.160 1.00 86.69 104 ALA A C 1
ATOM 762 O O . ALA A 1 104 ? 12.642 -10.231 17.137 1.00 86.69 104 ALA A O 1
ATOM 763 N N . LEU A 1 105 ? 11.026 -11.719 17.594 1.00 86.31 105 LEU A N 1
ATOM 764 C CA . LEU A 1 105 ? 10.089 -10.762 18.171 1.00 86.31 105 LEU A CA 1
ATOM 765 C C . LEU A 1 105 ? 10.219 -10.806 19.695 1.00 86.31 105 LEU A C 1
ATOM 767 O O . LEU A 1 105 ? 10.025 -11.864 20.293 1.00 86.31 105 LEU A O 1
ATOM 771 N N . CYS A 1 106 ? 10.542 -9.676 20.325 1.00 88.44 106 CYS A N 1
ATOM 772 C CA . CYS A 1 106 ? 10.617 -9.570 21.780 1.00 88.44 106 CYS A CA 1
ATOM 773 C C . CYS A 1 106 ? 9.299 -9.004 22.325 1.00 88.44 106 CYS A C 1
ATOM 775 O O . CYS A 1 106 ? 9.038 -7.809 22.147 1.00 88.44 106 CYS A O 1
ATOM 777 N N . PRO A 1 107 ? 8.463 -9.817 22.995 1.00 88.25 107 PRO A N 1
ATOM 778 C CA . PRO A 1 107 ? 7.252 -9.325 23.636 1.00 88.25 107 PRO A CA 1
ATOM 779 C C . PRO A 1 107 ? 7.582 -8.495 24.883 1.00 88.25 107 PRO A C 1
ATOM 781 O O . PRO A 1 107 ? 8.638 -8.650 25.501 1.00 88.25 107 PRO A O 1
ATOM 784 N N . LEU A 1 108 ? 6.664 -7.608 25.265 1.00 90.19 108 LEU A N 1
ATOM 785 C CA . LEU A 1 108 ? 6.797 -6.765 26.461 1.00 90.19 108 LEU A CA 1
ATOM 786 C C . LEU A 1 108 ? 6.698 -7.555 27.774 1.00 90.19 108 LEU A C 1
ATOM 788 O O . LEU A 1 108 ? 7.276 -7.139 28.777 1.00 90.19 108 LEU A O 1
ATOM 792 N N . SER A 1 109 ? 5.978 -8.679 27.769 1.00 89.00 109 SER A N 1
ATOM 793 C CA . SER A 1 109 ? 5.805 -9.580 28.911 1.00 89.00 109 SER A CA 1
ATOM 794 C C . SER A 1 109 ? 5.377 -10.987 28.448 1.00 89.00 109 SER A C 1
ATOM 796 O O . SER A 1 109 ? 5.029 -11.165 27.276 1.00 89.00 109 SER A O 1
ATOM 798 N N . PRO A 1 110 ? 5.366 -11.996 29.338 1.00 85.50 110 PRO A N 1
ATOM 799 C CA . PRO A 1 110 ? 4.813 -13.320 29.037 1.00 85.50 110 PRO A CA 1
ATOM 800 C C . PRO A 1 110 ? 3.337 -13.289 28.604 1.00 85.50 110 PRO A C 1
ATOM 802 O O . PRO A 1 110 ? 2.934 -14.021 27.705 1.00 85.50 110 PRO A O 1
ATOM 805 N N . GLU A 1 111 ? 2.528 -12.404 29.182 1.00 87.94 111 GLU A N 1
ATOM 806 C CA . GLU A 1 111 ? 1.119 -12.220 28.813 1.00 87.94 111 GLU A CA 1
ATOM 807 C C . GLU A 1 111 ? 0.986 -11.600 27.415 1.00 87.94 111 GLU A C 1
ATOM 809 O O . GLU A 1 111 ? 0.108 -11.978 26.638 1.00 87.94 111 GLU A O 1
ATOM 814 N N . ALA A 1 112 ? 1.893 -10.683 27.065 1.00 86.00 112 ALA A N 1
ATOM 815 C CA . ALA A 1 112 ? 1.955 -10.090 25.733 1.00 86.00 112 ALA A CA 1
ATOM 816 C C . ALA A 1 112 ? 2.323 -11.126 24.653 1.00 86.00 112 ALA A C 1
ATOM 818 O O . ALA A 1 112 ? 1.854 -11.018 23.521 1.00 86.00 112 ALA A O 1
ATOM 819 N N . LEU A 1 113 ? 3.103 -12.158 25.001 1.00 86.25 113 LEU A N 1
ATOM 820 C CA . LEU A 1 113 ? 3.395 -13.278 24.101 1.00 86.25 113 LEU A CA 1
ATOM 821 C C . LEU A 1 113 ? 2.119 -14.054 23.748 1.00 86.25 113 LEU A C 1
ATOM 823 O O . LEU A 1 113 ? 1.867 -14.292 22.570 1.00 86.25 113 LEU A O 1
ATOM 827 N N . LEU A 1 114 ? 1.279 -14.374 24.738 1.00 84.81 114 LEU A N 1
ATOM 828 C CA . LEU A 1 114 ? 0.000 -15.061 24.504 1.00 84.81 114 LEU A CA 1
ATOM 829 C C . LEU A 1 114 ? -0.953 -14.221 23.642 1.00 84.81 114 LEU A C 1
ATOM 831 O O . LEU A 1 114 ? -1.626 -14.746 22.754 1.00 84.81 114 LEU A O 1
ATOM 835 N N . ALA A 1 115 ? -0.988 -12.905 23.870 1.00 83.50 115 ALA A N 1
ATOM 836 C CA . ALA A 1 115 ? -1.770 -11.987 23.045 1.00 83.50 115 ALA A CA 1
ATOM 837 C C . ALA A 1 115 ? -1.269 -11.954 21.589 1.00 83.50 115 ALA A C 1
ATOM 839 O O . ALA A 1 115 ? -2.079 -11.937 20.663 1.00 83.50 115 ALA A O 1
ATOM 840 N N . LEU A 1 116 ? 0.050 -11.987 21.379 1.00 84.00 116 LEU A N 1
ATOM 841 C CA . LEU A 1 116 ? 0.655 -12.025 20.049 1.00 84.00 116 LEU A CA 1
ATOM 842 C C . LEU A 1 116 ? 0.378 -13.357 19.331 1.00 84.00 116 LEU A C 1
ATOM 844 O O . LEU A 1 116 ? 0.050 -13.353 18.144 1.00 84.00 116 LEU A O 1
ATOM 848 N N . GLU A 1 117 ? 0.441 -14.485 20.044 1.00 84.69 117 GLU A N 1
ATOM 849 C CA . GLU A 1 117 ? 0.087 -15.804 19.502 1.00 84.69 117 GLU A CA 1
ATOM 850 C C . GLU A 1 117 ? -1.381 -15.874 19.070 1.00 84.69 117 GLU A C 1
ATOM 852 O O . GLU A 1 117 ? -1.675 -16.373 17.982 1.00 84.69 117 GLU A O 1
ATOM 857 N N . ALA A 1 118 ? -2.300 -15.300 19.853 1.00 84.88 118 ALA A N 1
ATOM 858 C CA . ALA A 1 118 ? -3.717 -15.223 19.494 1.00 84.88 118 ALA A CA 1
ATOM 859 C C . ALA A 1 118 ? -3.970 -14.411 18.207 1.00 84.88 118 ALA A C 1
ATOM 861 O O . ALA A 1 118 ? -4.983 -14.607 17.536 1.00 84.88 118 ALA A O 1
ATOM 862 N N . GLN A 1 119 ? -3.046 -13.518 17.838 1.00 79.81 119 GLN A N 1
ATOM 863 C CA . GLN A 1 119 ? -3.124 -12.716 16.616 1.00 79.81 119 GLN A CA 1
ATOM 864 C C . GLN A 1 119 ? -2.375 -13.318 15.428 1.00 79.81 119 GLN A C 1
ATOM 866 O O . GLN A 1 119 ? -2.428 -12.749 14.337 1.00 79.81 119 GLN A O 1
ATOM 871 N N . LYS A 1 120 ? -1.730 -14.480 15.586 1.00 81.44 120 LYS A N 1
ATOM 872 C CA . LYS A 1 120 ? -0.941 -15.124 14.528 1.00 81.44 120 LYS A CA 1
ATOM 873 C C . LYS A 1 120 ? -1.726 -15.308 13.228 1.00 81.44 120 LYS A C 1
ATOM 875 O O . LYS A 1 120 ? -1.209 -14.972 12.169 1.00 81.44 120 LYS A O 1
ATOM 880 N N . GLU A 1 121 ? -2.964 -15.791 13.297 1.00 80.50 121 GLU A N 1
ATOM 881 C CA . GLU A 1 121 ? -3.791 -16.021 12.102 1.00 80.50 121 GLU A CA 1
ATOM 882 C C . GLU A 1 121 ? -4.198 -14.712 11.414 1.00 80.50 121 GLU A C 1
ATOM 884 O O . GLU A 1 121 ? -4.202 -14.626 10.191 1.00 80.50 121 GLU A O 1
ATOM 889 N N . ILE A 1 122 ? -4.463 -13.657 12.190 1.00 76.50 122 ILE A N 1
ATOM 890 C CA . ILE A 1 122 ? -4.792 -12.323 11.664 1.00 76.50 122 ILE A CA 1
ATOM 891 C C . ILE A 1 122 ? -3.568 -11.716 10.970 1.00 76.50 122 ILE A C 1
ATOM 893 O O . ILE A 1 122 ? -3.675 -11.191 9.861 1.00 76.50 122 ILE A O 1
ATOM 897 N N . ILE A 1 123 ? -2.398 -11.822 11.607 1.00 73.38 123 ILE A N 1
ATOM 898 C CA . ILE A 1 123 ? -1.120 -11.382 11.043 1.00 73.38 123 ILE A CA 1
ATOM 899 C C . ILE A 1 123 ? -0.811 -12.187 9.776 1.00 73.38 123 ILE A C 1
ATOM 901 O O . ILE A 1 123 ? -0.472 -11.600 8.756 1.00 73.38 123 ILE A O 1
ATOM 905 N N . SER A 1 124 ? -0.981 -13.511 9.792 1.00 73.88 124 SER A N 1
ATOM 906 C CA . SER A 1 124 ? -0.744 -14.355 8.618 1.00 73.88 124 SER A CA 1
ATOM 907 C C . SER A 1 124 ? -1.705 -14.012 7.482 1.00 73.88 124 SER A C 1
ATOM 909 O O . SER A 1 124 ? -1.264 -13.860 6.352 1.00 73.88 124 SER A O 1
ATOM 911 N N . ALA A 1 125 ? -2.995 -13.803 7.754 1.00 69.69 125 ALA A N 1
ATOM 912 C CA . ALA A 1 125 ? -3.986 -13.429 6.741 1.00 69.69 125 ALA A CA 1
ATOM 913 C C . ALA A 1 125 ? -3.682 -12.078 6.070 1.00 69.69 125 ALA A C 1
ATOM 915 O O . ALA A 1 125 ? -4.014 -11.879 4.898 1.00 69.69 125 ALA A O 1
ATOM 916 N N . PHE A 1 126 ? -3.010 -11.165 6.777 1.00 66.25 126 PHE A N 1
ATOM 917 C CA . PHE A 1 126 ? -2.497 -9.930 6.186 1.00 66.25 126 PHE A C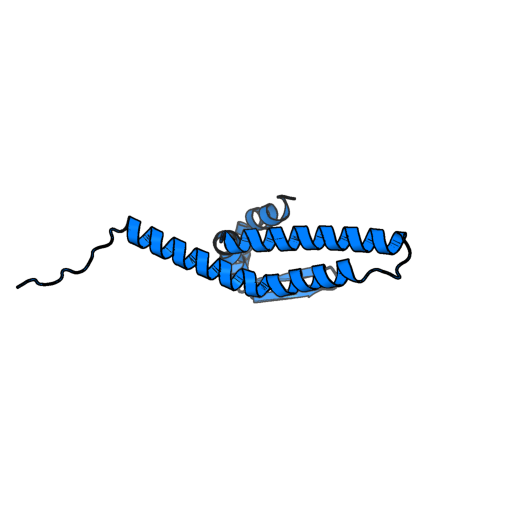A 1
ATOM 918 C C . PHE A 1 126 ? -1.433 -10.201 5.107 1.00 66.25 126 PHE A C 1
ATOM 920 O O . PHE A 1 126 ? -1.388 -9.495 4.103 1.00 66.25 126 PHE A O 1
ATOM 927 N N . PHE A 1 127 ? -0.618 -11.245 5.284 1.00 63.06 127 PHE A N 1
ATOM 928 C CA . PHE A 1 127 ? 0.421 -11.667 4.336 1.00 63.06 127 PHE A CA 1
ATOM 929 C C . PHE A 1 127 ? -0.019 -12.774 3.359 1.00 63.06 127 PHE A C 1
ATOM 931 O O . PHE A 1 127 ? 0.722 -13.066 2.430 1.00 63.06 127 PHE A O 1
ATOM 938 N N . VAL A 1 128 ? -1.191 -13.395 3.554 1.00 56.88 128 VAL A N 1
ATOM 939 C CA . VAL A 1 128 ? -1.724 -14.498 2.719 1.00 56.88 128 VAL A CA 1
ATOM 940 C C . VAL A 1 128 ? -2.773 -14.025 1.705 1.00 56.88 128 VAL A C 1
ATOM 942 O O . VAL A 1 128 ? -3.080 -14.756 0.775 1.00 56.88 128 VAL A O 1
ATOM 945 N N . ASN A 1 129 ? -3.295 -12.795 1.802 1.00 47.03 129 ASN A N 1
ATOM 946 C CA . ASN A 1 129 ? -4.066 -12.177 0.705 1.00 47.03 129 ASN A CA 1
ATOM 947 C C . ASN A 1 129 ? -3.153 -11.723 -0.461 1.00 47.03 129 ASN A C 1
ATOM 949 O O . ASN A 1 129 ? -3.276 -10.601 -0.952 1.00 47.03 129 ASN A O 1
ATOM 953 N N . TYR A 1 130 ? -2.233 -12.606 -0.852 1.00 48.12 130 TYR A N 1
ATOM 954 C CA . TYR A 1 130 ? -1.298 -12.522 -1.967 1.00 48.12 130 TYR A CA 1
ATOM 955 C C . TYR A 1 130 ? -1.510 -13.740 -2.867 1.00 48.12 130 TYR A C 1
ATOM 957 O O . TYR A 1 130 ? -1.527 -14.870 -2.326 1.00 48.12 130 TYR A O 1
#

Sequence (130 aa):
MARKGPGTDGPLQTALLESTSTATTRTSKGQKIFSPIAAFLDKHCSQTTSLAPHLLRALTALSDDLAAVAQQHFNAYISGILMTSILPALAALKEVQATKTGFALCPLSPEALLALEAQKEIISAFFVNY

Secondary structure (DSSP, 8-state):
----------HHHHHHHHHHHHHHHHHHHHHHHHHHHHHHHHHHHHT-TTS-HHHHHHHHHHHHHHHHHHHHHHHHHHHTHHHHHTHHHHHHEEEEEEETTEEEEEESSHHHHHHHHHTHHHHHHHHH--

Organism: Talaromyces stipitatus (strain ATCC 10500 / CBS 375.48 / QM 6759 / NRRL 1006) (NCBI:txid441959)

pLDDT: mean 82.05, std 13.42, range [34.06, 94.94]